Protein AF-A0A8S9SEU1-F1 (afdb_monomer_lite)

Organism: Brassica cretica (NCBI:txid69181)

Radius of gyration: 15.24 Å; chains: 1; bounding box: 29×21×53 Å

Secondary structure (DSSP, 8-state):
---------TTSPPPGGGGGG----TTS-HHHHHHHHHHHHHT-TT--HHHHHHHHHHHS-TTSHHHHHHHTT-

Structure (mmCIF, N/CA/C/O backbone):
data_AF-A0A8S9SEU1-F1
#
_entry.id   AF-A0A8S9SEU1-F1
#
loop_
_atom_site.group_PDB
_atom_site.id
_atom_site.type_symbol
_atom_site.label_atom_id
_atom_site.label_alt_id
_atom_site.label_comp_id
_atom_site.label_asym_id
_atom_site.label_entity_id
_atom_site.label_seq_id
_atom_site.pdbx_PDB_ins_code
_atom_site.Cartn_x
_atom_site.Cartn_y
_atom_site.Cartn_z
_atom_site.occupancy
_atom_site.B_iso_or_equiv
_atom_site.auth_seq_id
_atom_site.auth_comp_id
_atom_site.auth_asym_id
_atom_site.auth_atom_id
_atom_site.pdbx_PDB_model_num
ATOM 1 N N . MET A 1 1 ? -14.471 7.045 -39.997 1.00 43.50 1 MET A N 1
ATOM 2 C CA . MET A 1 1 ? -13.879 5.713 -39.759 1.00 43.50 1 MET A CA 1
ATOM 3 C C . MET A 1 1 ? -12.880 5.899 -38.632 1.00 43.50 1 MET A C 1
ATOM 5 O O . MET A 1 1 ? -11.889 6.572 -38.853 1.00 43.50 1 MET A O 1
ATOM 9 N N . PHE A 1 2 ? -13.212 5.470 -37.415 1.00 54.62 2 PHE A N 1
ATOM 10 C CA . PHE A 1 2 ? -12.386 5.678 -36.220 1.00 54.62 2 PHE A CA 1
ATOM 11 C C . PHE A 1 2 ? -12.433 4.393 -35.403 1.00 54.62 2 PHE A C 1
ATOM 13 O O . PHE A 1 2 ? -13.348 4.188 -34.615 1.00 54.62 2 PHE A O 1
ATOM 20 N N . VAL A 1 3 ? -11.492 3.495 -35.667 1.00 53.91 3 VAL A N 1
ATOM 21 C CA . VAL A 1 3 ? -11.138 2.421 -34.738 1.00 53.91 3 VAL A CA 1
ATOM 22 C C . VAL A 1 3 ? -9.630 2.262 -34.865 1.00 53.91 3 VAL A C 1
ATOM 24 O O . VAL A 1 3 ? -9.135 1.390 -35.575 1.00 53.91 3 VAL A O 1
ATOM 27 N N . GLU A 1 4 ? -8.898 3.195 -34.260 1.00 57.25 4 GLU A N 1
ATOM 28 C CA . GLU A 1 4 ? -7.477 2.986 -34.015 1.00 57.25 4 GLU A CA 1
ATOM 29 C C . GLU A 1 4 ? -7.323 1.896 -32.953 1.00 57.25 4 GLU A C 1
ATOM 31 O O . GLU A 1 4 ? -8.055 1.811 -31.964 1.00 57.25 4 GLU A O 1
ATOM 36 N N . GLN A 1 5 ? -6.408 0.993 -33.260 1.00 57.75 5 GLN A N 1
ATOM 37 C CA . GLN A 1 5 ? -6.145 -0.268 -32.601 1.00 57.75 5 GLN A CA 1
ATOM 38 C C . GLN A 1 5 ? -5.658 -0.062 -31.158 1.00 57.75 5 GLN A C 1
ATOM 40 O O . GLN A 1 5 ? -4.509 0.298 -30.935 1.00 57.75 5 GLN A O 1
ATOM 45 N N . PHE A 1 6 ? -6.481 -0.414 -30.167 1.00 60.66 6 PHE A N 1
ATOM 46 C CA . PHE A 1 6 ? -6.034 -0.646 -28.783 1.00 60.66 6 PHE A CA 1
ATOM 47 C C . PHE A 1 6 ? -5.892 -2.144 -28.483 1.00 60.66 6 PHE A C 1
ATOM 49 O O . PHE A 1 6 ? -6.324 -2.646 -27.449 1.00 60.66 6 PHE A O 1
ATOM 56 N N . THR A 1 7 ? -5.280 -2.897 -29.397 1.00 46.94 7 THR A N 1
ATOM 57 C CA . THR A 1 7 ? -4.948 -4.316 -29.177 1.00 46.94 7 THR A CA 1
ATOM 58 C C . THR A 1 7 ? -3.452 -4.547 -28.976 1.00 46.94 7 THR A C 1
ATOM 60 O O . THR A 1 7 ? -2.971 -5.646 -29.220 1.00 46.94 7 THR A O 1
ATOM 63 N N . SER A 1 8 ? -2.716 -3.538 -28.498 1.00 49.31 8 SER A N 1
ATOM 64 C CA . SER A 1 8 ? -1.302 -3.666 -28.115 1.00 49.31 8 SER A CA 1
ATOM 65 C C . SER A 1 8 ? -1.013 -3.033 -26.748 1.00 49.31 8 SER A C 1
ATOM 67 O O . SER A 1 8 ? -0.078 -2.257 -26.601 1.00 49.31 8 SER A O 1
ATOM 69 N N . SER A 1 9 ? -1.824 -3.331 -25.731 1.00 51.81 9 SER A N 1
ATOM 70 C CA . SER A 1 9 ? -1.510 -2.939 -24.343 1.00 51.81 9 SER A CA 1
ATOM 71 C C . SER A 1 9 ? -1.055 -4.111 -23.471 1.00 51.81 9 SER A C 1
ATOM 73 O O . SER A 1 9 ? -0.816 -3.925 -22.283 1.00 51.81 9 SER A O 1
ATOM 75 N N . LYS A 1 10 ? -0.984 -5.329 -24.027 1.00 51.22 10 LYS A N 1
ATOM 76 C CA . LYS A 1 10 ? -0.753 -6.544 -23.233 1.00 51.22 10 LYS A CA 1
ATOM 77 C C . LYS A 1 10 ? 0.696 -6.729 -22.779 1.00 51.22 10 LYS A C 1
ATOM 79 O O . LYS A 1 10 ? 0.890 -7.438 -21.804 1.00 51.22 10 LYS A O 1
ATOM 84 N N . ASP A 1 11 ? 1.653 -6.039 -23.399 1.00 56.31 11 ASP A N 1
ATOM 85 C CA . ASP A 1 11 ? 3.082 -6.215 -23.108 1.00 56.31 11 ASP A CA 1
ATOM 86 C C . ASP A 1 11 ? 3.826 -4.882 -22.932 1.00 56.31 11 ASP A C 1
ATOM 88 O O . ASP A 1 11 ? 5.028 -4.801 -23.180 1.00 56.31 11 ASP A O 1
ATOM 92 N N . LEU A 1 12 ? 3.134 -3.807 -22.527 1.00 65.38 12 LEU A N 1
ATOM 93 C CA . LEU A 1 12 ? 3.869 -2.647 -22.025 1.00 65.38 12 LEU A CA 1
ATOM 94 C C . LEU A 1 12 ? 4.472 -3.051 -20.679 1.00 65.38 12 LEU A C 1
ATOM 96 O O . LEU A 1 12 ? 3.746 -3.487 -19.782 1.00 65.38 12 LEU A O 1
ATOM 100 N N . GLU A 1 13 ? 5.790 -2.939 -20.559 1.00 71.56 13 GLU A N 1
ATOM 101 C CA . GLU A 1 13 ? 6.501 -3.224 -19.320 1.00 71.56 13 GLU A CA 1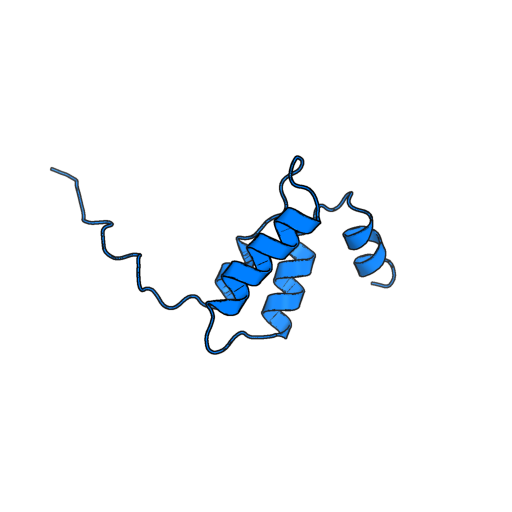
ATOM 102 C C . GLU A 1 13 ? 5.850 -2.447 -18.169 1.00 71.56 13 GLU A C 1
ATOM 104 O O . GLU A 1 13 ? 5.723 -1.219 -18.213 1.00 71.56 13 GLU A O 1
ATOM 109 N N . LYS A 1 14 ? 5.364 -3.171 -17.155 1.00 82.50 14 LYS A N 1
ATOM 110 C CA . LYS A 1 14 ? 4.752 -2.538 -15.988 1.00 82.50 14 LYS A CA 1
ATOM 111 C C . LYS A 1 14 ? 5.846 -1.817 -15.216 1.00 82.50 14 LYS A C 1
ATOM 113 O O . LYS A 1 14 ? 6.806 -2.436 -14.765 1.00 82.50 14 LYS A O 1
ATOM 118 N N . THR A 1 15 ? 5.689 -0.512 -15.047 1.00 90.56 15 THR A N 1
ATOM 119 C CA . THR A 1 15 ? 6.603 0.303 -14.249 1.00 90.56 15 THR A CA 1
ATOM 120 C C . THR A 1 15 ? 6.115 0.397 -12.808 1.00 90.56 15 THR A C 1
ATOM 122 O O . THR A 1 15 ? 4.935 0.207 -12.506 1.00 90.56 15 THR A O 1
ATOM 125 N N . SER A 1 16 ? 7.030 0.736 -11.898 1.00 92.88 16 SER A N 1
ATOM 126 C CA . SER A 1 16 ? 6.690 0.943 -10.481 1.00 92.88 16 SER A CA 1
ATOM 127 C C . SER A 1 16 ? 5.703 2.090 -10.267 1.00 92.88 16 SER A C 1
ATOM 129 O O . SER A 1 16 ? 4.919 2.036 -9.324 1.00 92.88 16 SER A O 1
ATOM 131 N N . ASP A 1 17 ? 5.694 3.089 -11.151 1.00 93.56 17 ASP A N 1
ATOM 132 C CA . ASP A 1 17 ? 4.766 4.220 -11.068 1.00 93.56 17 ASP A CA 1
ATOM 133 C C . ASP A 1 17 ? 3.316 3.798 -11.330 1.00 93.56 17 ASP A C 1
ATOM 135 O O . ASP A 1 17 ? 2.396 4.372 -10.751 1.00 93.56 17 ASP A O 1
ATOM 139 N N . GLY A 1 18 ? 3.099 2.733 -12.112 1.00 92.69 18 GLY A N 1
ATOM 140 C CA . GLY A 1 18 ? 1.769 2.159 -12.322 1.00 92.69 18 GLY A CA 1
ATOM 141 C C . GLY A 1 18 ? 1.109 1.651 -11.034 1.00 92.69 18 GLY A C 1
ATOM 142 O O . GLY A 1 18 ? -0.115 1.570 -10.965 1.00 92.69 18 GLY A O 1
ATOM 143 N N . LEU A 1 19 ? 1.887 1.379 -9.977 1.00 95.94 19 LEU A N 1
ATOM 144 C CA . LEU A 1 19 ? 1.345 0.968 -8.677 1.00 95.94 19 LEU A CA 1
ATOM 145 C C . LEU A 1 19 ? 0.499 2.063 -8.008 1.00 95.94 19 LEU A C 1
ATOM 147 O O . LEU A 1 19 ? -0.310 1.740 -7.141 1.00 95.94 19 LEU A O 1
ATOM 151 N N . TYR A 1 20 ? 0.655 3.337 -8.389 1.00 96.38 20 TYR A N 1
ATOM 152 C CA . TYR A 1 20 ? -0.157 4.436 -7.849 1.00 96.38 20 TYR A CA 1
ATOM 153 C C . TYR A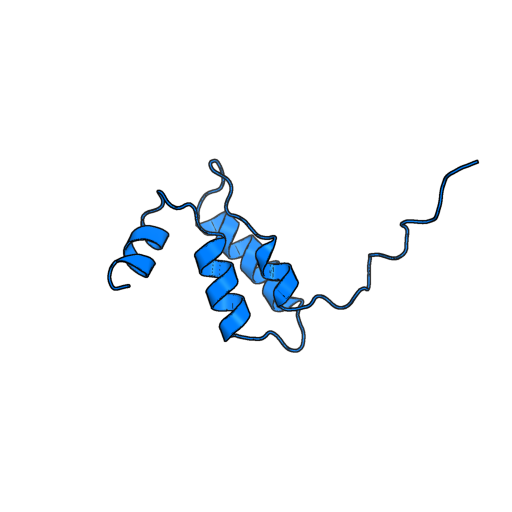 1 20 ? -1.630 4.377 -8.262 1.00 96.38 20 TYR A C 1
ATOM 155 O O . TYR A 1 20 ? -2.466 4.976 -7.587 1.00 96.38 20 TYR A O 1
ATOM 163 N N . GLU A 1 21 ? -1.947 3.644 -9.328 1.00 95.44 21 GLU A N 1
ATOM 164 C CA . GLU A 1 21 ? -3.321 3.450 -9.797 1.00 95.44 21 GLU A CA 1
ATOM 165 C C . GLU A 1 21 ? -4.084 2.407 -8.961 1.00 95.44 21 GLU A C 1
ATOM 167 O O . GLU A 1 21 ? -5.304 2.279 -9.069 1.00 95.44 21 GLU A O 1
ATOM 172 N N . ILE A 1 22 ? -3.386 1.658 -8.099 1.00 96.25 22 ILE A N 1
ATOM 173 C CA . ILE A 1 22 ? -3.989 0.630 -7.250 1.00 96.25 22 ILE A CA 1
ATOM 174 C C . ILE A 1 22 ? -4.492 1.286 -5.967 1.00 96.25 22 ILE A C 1
ATOM 176 O O . ILE A 1 22 ? -3.718 1.628 -5.073 1.00 96.25 22 ILE A O 1
ATOM 180 N N . LEU A 1 23 ? -5.810 1.431 -5.864 1.00 97.25 23 LEU A N 1
ATOM 181 C CA . LEU A 1 23 ? -6.486 2.017 -4.711 1.00 97.25 23 LEU A CA 1
ATOM 182 C C . LEU A 1 23 ? -7.382 0.976 -4.039 1.00 97.25 23 LEU A C 1
ATOM 184 O O . LEU A 1 23 ? -8.084 0.226 -4.712 1.00 97.25 23 LEU A O 1
ATOM 188 N N . GLN A 1 24 ? -7.405 0.971 -2.709 1.00 97.94 24 GLN A N 1
ATOM 189 C CA . GLN A 1 24 ? -8.342 0.175 -1.933 1.00 97.94 24 GLN A CA 1
ATOM 190 C C . GLN A 1 24 ? -9.751 0.750 -2.093 1.00 97.94 24 GLN A C 1
ATOM 192 O O . GLN A 1 24 ? -10.020 1.906 -1.753 1.00 97.94 24 GLN A O 1
ATOM 197 N N . HIS A 1 25 ? -10.691 -0.073 -2.551 1.00 95.38 25 HIS A N 1
ATOM 198 C CA . HIS A 1 25 ? -12.090 0.342 -2.643 1.00 95.38 25 HIS A CA 1
ATOM 199 C C . HIS A 1 25 ? -12.797 0.289 -1.280 1.00 95.38 25 HIS A C 1
ATOM 201 O O . HIS A 1 25 ? -12.498 -0.552 -0.437 1.00 95.38 25 HIS A O 1
ATOM 207 N N . ARG A 1 26 ? -13.811 1.143 -1.064 1.00 93.56 26 ARG A N 1
ATOM 208 C CA . ARG A 1 26 ? -14.572 1.198 0.209 1.00 93.56 26 ARG A CA 1
ATOM 209 C C . ARG A 1 26 ? -15.196 -0.138 0.628 1.00 93.56 26 ARG A C 1
ATOM 21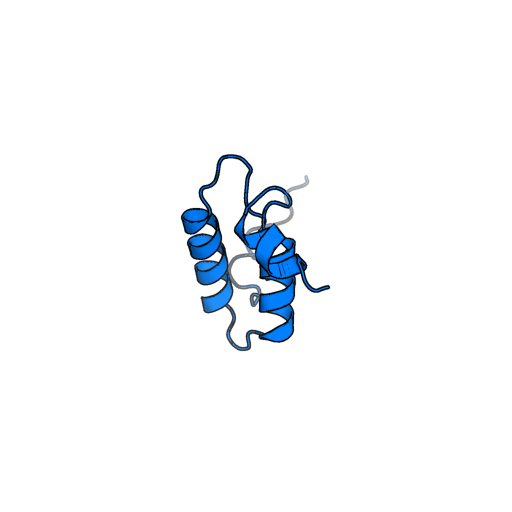1 O O . ARG A 1 26 ? -15.343 -0.393 1.816 1.00 93.56 26 ARG A O 1
ATOM 218 N N . THR A 1 27 ? -15.596 -0.959 -0.336 1.00 95.25 27 THR A N 1
ATOM 219 C CA . THR A 1 27 ? -16.191 -2.286 -0.115 1.00 95.25 27 THR A CA 1
ATOM 220 C C . THR A 1 27 ? -15.158 -3.412 -0.160 1.00 95.25 27 THR A C 1
ATOM 222 O O . THR A 1 27 ? -15.503 -4.568 0.078 1.00 95.25 27 THR A O 1
ATOM 225 N N . GLU A 1 28 ? -13.899 -3.100 -0.472 1.00 95.56 28 GLU A N 1
ATOM 226 C CA . GLU A 1 28 ? -12.827 -4.076 -0.573 1.00 95.56 28 GLU A CA 1
ATOM 227 C C . GLU A 1 28 ? -12.182 -4.301 0.803 1.00 95.56 28 GLU A C 1
ATOM 229 O O . GLU A 1 28 ? -11.666 -3.362 1.425 1.00 95.56 28 GLU A O 1
ATOM 234 N N . PRO A 1 29 ? -12.161 -5.551 1.298 1.00 96.12 29 PRO A N 1
ATOM 235 C CA . PRO A 1 29 ? -11.449 -5.856 2.527 1.00 96.12 29 PRO A CA 1
ATOM 236 C C . PRO A 1 29 ? -9.949 -5.617 2.329 1.00 96.12 29 PRO A C 1
ATOM 238 O O . PRO A 1 29 ? -9.405 -5.904 1.266 1.00 96.12 29 PRO A O 1
ATOM 241 N N . LEU A 1 30 ? -9.244 -5.195 3.383 1.00 96.38 30 LEU A N 1
ATOM 242 C CA . LEU A 1 30 ? -7.802 -4.906 3.334 1.00 96.38 30 LEU A CA 1
ATOM 243 C C . LEU A 1 30 ? -6.974 -6.045 2.709 1.00 96.38 30 LEU A C 1
ATOM 245 O O . LEU A 1 30 ? -6.040 -5.808 1.948 1.00 96.38 30 LEU A O 1
ATOM 249 N N . ARG A 1 31 ? -7.341 -7.300 2.997 1.00 97.12 31 ARG A N 1
ATOM 250 C CA . ARG A 1 31 ? -6.689 -8.479 2.411 1.00 97.12 31 ARG A CA 1
ATOM 251 C C . ARG A 1 31 ? -6.836 -8.540 0.885 1.00 97.12 31 ARG A C 1
ATOM 253 O O . ARG A 1 31 ? -5.911 -9.005 0.227 1.00 97.12 31 ARG A O 1
ATOM 260 N N . GLY A 1 32 ? -7.977 -8.110 0.345 1.00 97.81 32 GLY A N 1
ATOM 261 C CA . GLY A 1 32 ? -8.218 -8.014 -1.097 1.00 97.81 32 GLY A CA 1
ATOM 262 C C . GLY A 1 32 ? -7.267 -7.012 -1.743 1.00 97.81 32 GLY A C 1
ATOM 263 O O . GLY A 1 32 ? -6.509 -7.388 -2.634 1.00 97.81 32 GLY A O 1
ATOM 264 N N . TYR A 1 33 ? -7.188 -5.812 -1.166 1.00 97.81 33 TYR A N 1
ATOM 265 C CA . TYR A 1 33 ? -6.278 -4.769 -1.632 1.00 97.81 33 TYR A CA 1
ATOM 266 C C . TYR A 1 33 ? -4.814 -5.225 -1.619 1.00 97.81 33 TYR A C 1
ATOM 268 O O . TYR A 1 33 ? -4.111 -5.100 -2.618 1.00 97.81 33 TYR A O 1
ATOM 276 N N . ILE A 1 34 ? -4.355 -5.832 -0.516 1.00 97.00 34 ILE A N 1
ATOM 277 C CA . ILE A 1 34 ? -2.986 -6.363 -0.409 1.00 97.00 34 ILE A CA 1
ATOM 278 C C . ILE A 1 34 ? -2.718 -7.423 -1.486 1.00 97.00 34 ILE A C 1
ATOM 280 O O . ILE A 1 34 ? -1.630 -7.452 -2.061 1.00 97.00 34 ILE A O 1
ATOM 284 N N . ALA A 1 35 ? -3.684 -8.303 -1.761 1.00 97.81 35 ALA A N 1
ATOM 285 C CA . ALA A 1 35 ? -3.536 -9.330 -2.787 1.00 97.81 35 ALA A CA 1
ATOM 286 C C . ALA A 1 35 ? -3.413 -8.715 -4.190 1.00 97.81 35 ALA A C 1
ATOM 288 O O . ALA A 1 35 ? -2.494 -9.082 -4.921 1.00 97.81 35 ALA A O 1
ATOM 289 N N . HIS A 1 36 ? -4.271 -7.749 -4.531 1.00 96.25 36 HIS A N 1
ATOM 290 C CA . HIS A 1 36 ? -4.235 -7.043 -5.813 1.00 96.25 36 HIS A CA 1
ATOM 291 C C . HIS A 1 36 ? -2.927 -6.258 -5.986 1.00 96.25 36 HIS A C 1
ATOM 293 O O . HIS A 1 36 ? -2.226 -6.432 -6.982 1.00 96.25 36 HIS A O 1
ATOM 299 N N . PHE A 1 37 ? -2.536 -5.482 -4.973 1.00 97.06 37 PHE A N 1
ATOM 300 C CA . PHE A 1 37 ? -1.286 -4.727 -4.987 1.00 97.06 37 PHE A CA 1
ATOM 301 C C . PHE A 1 37 ? -0.073 -5.644 -5.181 1.00 97.06 37 PHE A C 1
ATOM 303 O O . PHE A 1 37 ? 0.798 -5.370 -6.003 1.00 97.06 37 PHE A O 1
ATOM 310 N N . ASN A 1 38 ? -0.015 -6.768 -4.461 1.00 95.81 38 ASN A N 1
ATOM 311 C CA . ASN A 1 38 ? 1.090 -7.717 -4.584 1.00 95.81 38 ASN A CA 1
ATOM 312 C C . ASN A 1 38 ? 1.127 -8.422 -5.944 1.00 95.81 38 ASN A C 1
ATOM 314 O O . ASN A 1 38 ? 2.220 -8.673 -6.452 1.00 95.81 38 ASN A O 1
ATOM 318 N N . GLN A 1 39 ? -0.036 -8.729 -6.524 1.00 94.94 39 GLN A N 1
ATOM 319 C CA . GLN A 1 39 ? -0.139 -9.319 -7.858 1.00 94.94 39 GLN A CA 1
ATOM 320 C C . GLN A 1 39 ? 0.423 -8.382 -8.934 1.00 94.94 39 GLN A C 1
ATOM 322 O O . GLN A 1 39 ? 1.155 -8.822 -9.816 1.00 94.94 39 GLN A O 1
ATOM 327 N N . GLU A 1 40 ? 0.128 -7.089 -8.843 1.00 93.19 40 GLU A N 1
ATOM 328 C CA . GLU A 1 40 ? 0.687 -6.092 -9.754 1.00 93.19 40 GLU A CA 1
ATOM 329 C C . GLU A 1 40 ? 2.181 -5.865 -9.491 1.00 93.19 40 GLU A C 1
ATOM 331 O O . GLU A 1 40 ? 2.987 -5.871 -10.418 1.00 93.19 40 GLU A O 1
ATOM 336 N N . LYS A 1 41 ? 2.584 -5.784 -8.218 1.00 93.69 41 LYS A N 1
ATOM 337 C CA . LYS A 1 41 ? 3.983 -5.599 -7.809 1.00 93.69 41 LYS A CA 1
ATOM 338 C C . LYS A 1 41 ? 4.904 -6.729 -8.276 1.00 93.69 41 LYS A C 1
ATOM 340 O O . LYS A 1 41 ? 6.045 -6.461 -8.633 1.00 93.69 41 LYS A O 1
ATOM 345 N N . VAL A 1 42 ? 4.461 -7.991 -8.233 1.00 92.88 42 VAL A N 1
ATOM 346 C CA . VAL A 1 42 ? 5.295 -9.142 -8.642 1.00 92.88 42 VAL A CA 1
ATOM 347 C C . VAL A 1 42 ? 5.486 -9.222 -10.159 1.00 92.88 42 VAL A C 1
ATOM 349 O O . VAL A 1 42 ? 6.429 -9.855 -10.619 1.00 92.88 42 VAL A O 1
ATOM 352 N N . ALA A 1 43 ? 4.628 -8.554 -10.933 1.00 91.00 43 ALA A N 1
ATOM 353 C CA . ALA A 1 43 ? 4.757 -8.466 -12.383 1.00 91.00 43 ALA A CA 1
ATOM 354 C C . ALA A 1 43 ? 5.797 -7.420 -12.842 1.00 91.00 43 ALA A C 1
ATOM 356 O O . ALA A 1 43 ? 6.056 -7.317 -14.038 1.00 91.00 43 ALA A O 1
ATOM 357 N N . ILE A 1 44 ? 6.389 -6.651 -11.919 1.00 91.75 44 ILE A N 1
ATOM 358 C CA . ILE A 1 44 ? 7.380 -5.604 -12.205 1.00 91.75 44 ILE A CA 1
ATOM 359 C C . ILE A 1 44 ? 8.785 -6.166 -11.958 1.00 91.75 44 ILE A C 1
ATOM 361 O O . ILE A 1 44 ? 9.144 -6.455 -10.815 1.00 91.75 44 ILE A O 1
ATOM 365 N N . LEU A 1 45 ? 9.582 -6.296 -13.025 1.00 86.69 45 LEU A N 1
ATOM 366 C CA . LEU A 1 45 ? 10.916 -6.914 -12.997 1.00 86.69 45 LEU A CA 1
ATOM 367 C C . LEU A 1 45 ? 11.894 -6.161 -12.072 1.00 86.69 45 LEU A C 1
ATOM 369 O O . LEU A 1 45 ? 12.521 -6.769 -11.207 1.00 86.69 45 LEU A O 1
ATOM 373 N N . GLU A 1 46 ? 11.975 -4.834 -12.210 1.00 88.94 46 GLU A N 1
ATOM 374 C CA . GLU A 1 46 ? 12.832 -3.951 -11.404 1.00 88.94 46 GLU A CA 1
ATOM 375 C C . GLU A 1 46 ? 11.988 -3.052 -10.489 1.00 88.94 46 GLU A C 1
ATOM 377 O O . GLU A 1 46 ? 11.997 -1.822 -10.574 1.00 88.94 46 GLU A O 1
ATOM 382 N N . CYS A 1 47 ? 11.186 -3.674 -9.621 1.00 91.56 47 CYS A N 1
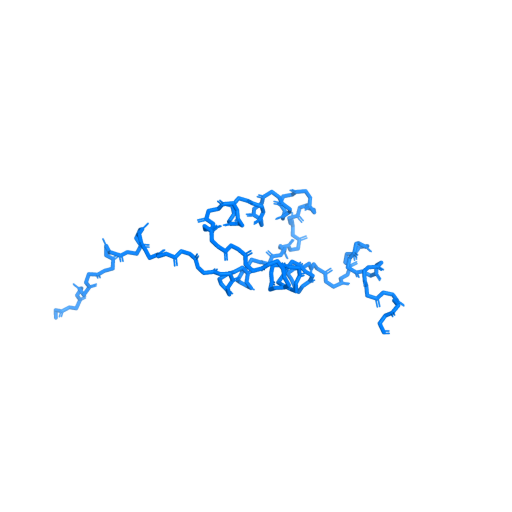ATOM 383 C CA . CYS A 1 47 ? 10.285 -2.939 -8.735 1.00 91.56 47 CYS A CA 1
ATOM 384 C C . CYS A 1 47 ? 11.057 -2.003 -7.783 1.00 91.56 47 CYS A C 1
ATOM 386 O O . CYS A 1 47 ? 11.773 -2.448 -6.882 1.00 91.56 47 CYS A O 1
ATOM 388 N N . ASN A 1 48 ? 10.867 -0.693 -7.946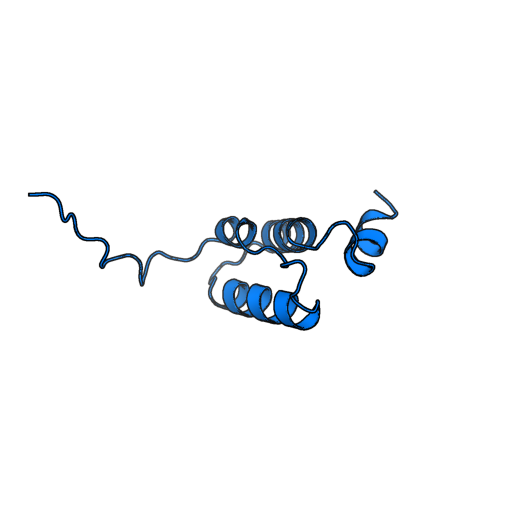 1.00 95.06 48 ASN A N 1
ATOM 389 C CA . ASN A 1 48 ? 11.397 0.331 -7.059 1.00 95.06 48 ASN A CA 1
ATOM 390 C C . ASN A 1 48 ? 10.661 0.261 -5.715 1.00 95.06 48 ASN A C 1
ATOM 392 O O . ASN A 1 48 ? 9.503 0.661 -5.590 1.00 95.06 48 ASN A O 1
ATOM 396 N N . ILE A 1 49 ? 11.347 -0.263 -4.700 1.00 94.62 49 ILE A N 1
ATOM 397 C CA . ILE A 1 49 ? 10.763 -0.502 -3.377 1.00 94.62 49 ILE A CA 1
ATOM 398 C C . ILE A 1 49 ? 10.273 0.793 -2.702 1.00 94.62 49 ILE A C 1
ATOM 400 O O . ILE A 1 49 ? 9.140 0.786 -2.215 1.00 94.62 49 ILE A O 1
ATOM 404 N N . PRO A 1 50 ? 11.034 1.910 -2.683 1.00 96.38 50 PRO A N 1
ATOM 405 C CA . PRO A 1 50 ? 10.515 3.192 -2.200 1.00 96.38 50 PRO A CA 1
ATOM 406 C C . PRO A 1 50 ? 9.202 3.626 -2.869 1.00 96.38 50 PRO A C 1
ATOM 408 O O . PRO A 1 50 ? 8.254 3.989 -2.168 1.00 96.38 50 PRO A O 1
ATOM 411 N N . THR A 1 51 ? 9.117 3.535 -4.200 1.00 95.88 51 THR A N 1
ATOM 412 C CA . THR A 1 51 ? 7.898 3.848 -4.959 1.00 95.88 51 THR A CA 1
ATOM 413 C C . THR A 1 51 ? 6.759 2.912 -4.573 1.00 95.88 51 THR A C 1
ATOM 415 O O . THR A 1 51 ? 5.671 3.382 -4.255 1.00 95.88 51 THR A O 1
ATOM 418 N N . ALA A 1 52 ? 7.006 1.601 -4.503 1.00 96.31 52 ALA A N 1
ATOM 419 C CA . ALA A 1 52 ? 5.990 0.619 -4.134 1.00 96.31 52 ALA A CA 1
ATOM 420 C C . ALA A 1 52 ? 5.440 0.848 -2.716 1.00 96.31 52 ALA A C 1
ATOM 422 O O . ALA A 1 52 ? 4.235 0.768 -2.505 1.00 96.31 52 ALA A O 1
ATOM 423 N N . ILE A 1 53 ? 6.290 1.187 -1.741 1.00 95.25 53 ILE A N 1
ATOM 424 C CA . ILE A 1 53 ? 5.845 1.519 -0.378 1.00 95.25 53 ILE A CA 1
ATOM 425 C C . ILE A 1 53 ? 5.005 2.802 -0.381 1.00 95.25 53 ILE A C 1
ATOM 427 O O . ILE A 1 53 ? 3.967 2.860 0.280 1.00 95.25 53 ILE A O 1
ATOM 431 N N . SER A 1 54 ? 5.444 3.828 -1.114 1.00 95.31 54 SER A N 1
ATOM 432 C CA . SER A 1 54 ? 4.727 5.102 -1.230 1.00 95.31 54 SER A CA 1
ATOM 433 C C . SER A 1 54 ? 3.350 4.919 -1.879 1.00 95.31 54 SER A C 1
ATOM 435 O O . SER A 1 54 ? 2.343 5.368 -1.329 1.00 95.31 54 SER A O 1
ATOM 437 N N . ALA A 1 55 ? 3.290 4.185 -2.991 1.00 97.06 55 ALA A N 1
ATOM 438 C CA . ALA A 1 55 ? 2.056 3.822 -3.675 1.00 97.06 55 ALA A CA 1
ATOM 439 C C . ALA A 1 55 ? 1.133 2.987 -2.779 1.00 97.06 55 ALA A C 1
ATOM 441 O O . ALA A 1 55 ? -0.034 3.335 -2.626 1.00 97.06 55 ALA A O 1
ATOM 442 N N . PHE A 1 56 ? 1.664 1.966 -2.095 1.00 96.75 56 PHE A N 1
ATOM 443 C CA . PHE A 1 56 ? 0.887 1.130 -1.179 1.00 96.75 56 PHE A CA 1
ATOM 444 C C . PHE A 1 56 ? 0.221 1.953 -0.075 1.00 96.75 56 PHE A C 1
ATOM 446 O O . PHE A 1 56 ? -0.969 1.786 0.186 1.00 96.75 56 PHE A O 1
ATOM 453 N N . LYS A 1 57 ? 0.973 2.856 0.569 1.00 95.38 57 LYS A N 1
ATOM 454 C CA . LYS A 1 57 ? 0.436 3.739 1.613 1.00 95.38 57 LYS A CA 1
ATOM 455 C C . LYS A 1 57 ? -0.634 4.678 1.063 1.00 95.38 57 LYS A C 1
ATOM 457 O O . LYS A 1 57 ? -1.662 4.855 1.707 1.00 95.38 57 LYS A O 1
ATOM 462 N N . ARG A 1 58 ? -0.398 5.259 -0.118 1.00 95.44 58 ARG A N 1
ATOM 463 C CA . ARG A 1 58 ? -1.331 6.178 -0.783 1.00 95.44 58 ARG A CA 1
ATOM 464 C C . ARG A 1 58 ? -2.624 5.494 -1.231 1.00 95.44 58 ARG A C 1
ATOM 466 O O . ARG A 1 58 ? -3.665 6.141 -1.225 1.00 95.44 58 ARG A O 1
ATOM 473 N N . GLY A 1 59 ? -2.556 4.224 -1.621 1.00 96.69 59 GLY A N 1
ATOM 474 C CA . GLY A 1 59 ? -3.716 3.462 -2.073 1.00 96.69 59 GLY A CA 1
ATOM 475 C C . GLY A 1 59 ? -4.632 2.978 -0.949 1.00 96.69 59 GLY A C 1
ATOM 476 O O . GLY A 1 59 ? -5.779 2.639 -1.221 1.00 96.69 59 GLY A O 1
ATOM 477 N N . LEU A 1 60 ? -4.182 2.962 0.311 1.00 97.69 60 LEU A N 1
ATOM 478 C CA . LEU A 1 60 ? -5.025 2.568 1.444 1.00 97.69 60 LEU A CA 1
ATOM 479 C C . LEU A 1 60 ? -6.166 3.565 1.683 1.00 97.69 60 LEU A C 1
ATOM 481 O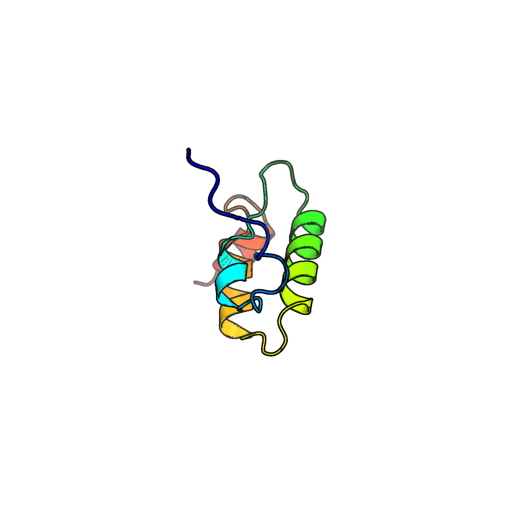 O . LEU A 1 60 ? -6.025 4.772 1.485 1.00 97.69 60 LEU A O 1
ATOM 485 N N . LEU A 1 61 ? -7.290 3.062 2.199 1.00 96.38 61 LEU A N 1
ATOM 486 C CA . LEU A 1 61 ? -8.384 3.926 2.636 1.00 96.38 61 LEU A CA 1
ATOM 487 C C . LEU A 1 61 ? -7.933 4.816 3.809 1.00 96.38 61 LEU A C 1
ATOM 489 O O . LEU A 1 61 ? -7.490 4.270 4.823 1.00 96.38 61 LEU A O 1
ATOM 493 N N . PRO A 1 62 ? -8.135 6.148 3.744 1.00 91.88 62 PRO A N 1
ATOM 494 C CA . PRO A 1 62 ? -7.736 7.062 4.819 1.00 91.88 62 PRO A CA 1
ATOM 495 C C . PRO A 1 62 ? -8.383 6.750 6.176 1.00 91.88 62 PRO A C 1
ATOM 497 O O . PRO A 1 62 ? -7.791 6.960 7.232 1.00 91.88 62 PRO A O 1
ATOM 500 N N . ASP A 1 63 ? -9.605 6.217 6.149 1.00 91.25 63 ASP A N 1
ATOM 501 C CA . ASP A 1 63 ? -10.350 5.854 7.354 1.00 91.25 63 ASP A CA 1
ATOM 502 C C . ASP A 1 63 ? -9.947 4.483 7.924 1.00 91.25 63 ASP A C 1
ATOM 504 O O . ASP A 1 63 ? -10.347 4.147 9.042 1.00 91.25 63 ASP A O 1
ATOM 508 N N . GLY A 1 64 ? -9.167 3.690 7.181 1.00 91.06 64 GLY A N 1
ATOM 509 C CA . GLY A 1 64 ? -8.754 2.348 7.577 1.00 91.06 64 GLY A CA 1
ATOM 510 C C . GLY A 1 64 ? -7.726 2.357 8.707 1.00 91.06 64 GLY A C 1
ATOM 511 O O . GLY A 1 64 ? -6.803 3.172 8.719 1.00 91.06 64 GLY A O 1
ATOM 512 N N . ASP A 1 65 ? -7.849 1.407 9.635 1.00 92.94 65 ASP A N 1
ATOM 513 C CA . ASP A 1 65 ? -6.983 1.325 10.820 1.00 92.94 65 ASP A CA 1
ATOM 514 C C . ASP A 1 65 ? -5.498 1.230 10.454 1.00 92.94 65 ASP A C 1
ATOM 516 O O . ASP A 1 65 ? -4.665 1.907 11.051 1.00 92.94 65 ASP A O 1
ATOM 520 N N . LEU A 1 66 ? -5.162 0.460 9.411 1.00 93.25 66 LEU A N 1
ATOM 521 C CA . LEU A 1 66 ? -3.780 0.341 8.946 1.00 93.25 66 LEU A CA 1
ATOM 522 C C . LEU A 1 66 ? -3.221 1.676 8.438 1.00 93.25 66 LEU A C 1
ATOM 524 O O . LEU A 1 66 ? -2.079 2.000 8.745 1.00 93.25 66 LEU A O 1
ATOM 528 N N . TYR A 1 67 ? -3.998 2.452 7.674 1.00 93.69 67 TYR A N 1
ATOM 529 C CA . TYR A 1 67 ? -3.544 3.761 7.197 1.00 93.69 67 TYR A CA 1
ATOM 530 C C . TYR A 1 67 ? -3.241 4.678 8.384 1.00 93.69 67 TYR A C 1
ATOM 532 O O . TYR A 1 67 ? -2.144 5.222 8.472 1.00 93.69 67 TYR A O 1
ATOM 540 N N . LYS A 1 68 ? -4.171 4.757 9.344 1.00 93.56 68 LYS A N 1
ATOM 541 C CA . LYS A 1 68 ? -4.016 5.566 10.559 1.00 93.56 68 LYS A CA 1
ATOM 542 C C . LYS A 1 68 ? -2.775 5.178 11.358 1.00 93.56 68 LYS A C 1
ATOM 544 O O . LYS A 1 68 ? -2.033 6.062 11.772 1.00 93.56 68 LYS A O 1
ATOM 549 N N . GLU A 1 69 ? -2.521 3.883 11.543 1.00 93.56 69 GLU A N 1
ATOM 550 C CA . GLU A 1 69 ? -1.316 3.404 12.232 1.00 93.56 69 GLU A CA 1
ATOM 551 C C . GLU A 1 69 ? -0.033 3.773 11.475 1.00 93.56 69 GLU A C 1
ATOM 553 O O . GLU A 1 69 ? 0.944 4.214 12.081 1.00 93.56 69 GLU A O 1
ATOM 558 N N . LEU A 1 70 ? -0.034 3.660 10.143 1.00 90.56 70 LEU A N 1
ATOM 559 C CA . LEU A 1 70 ? 1.132 3.972 9.313 1.00 90.56 70 LEU A CA 1
ATOM 560 C C . LEU A 1 70 ? 1.446 5.473 9.228 1.00 90.56 70 LEU A C 1
ATOM 562 O O . LEU A 1 70 ? 2.604 5.821 8.984 1.00 90.56 70 LEU A O 1
ATOM 566 N N . THR A 1 71 ? 0.454 6.347 9.416 1.00 89.56 71 THR A N 1
ATOM 567 C CA . THR A 1 71 ? 0.614 7.812 9.364 1.00 89.56 71 THR A CA 1
ATOM 568 C C . THR A 1 71 ? 0.641 8.474 10.740 1.00 89.56 71 THR A C 1
ATOM 570 O O . THR A 1 71 ? 0.778 9.688 10.832 1.00 89.56 71 THR A O 1
ATOM 573 N N . LYS A 1 72 ? 0.511 7.704 11.825 1.00 89.94 72 LYS A N 1
ATOM 574 C CA . LYS A 1 72 ? 0.408 8.211 13.204 1.00 89.94 72 LYS A CA 1
ATOM 575 C C . LYS A 1 72 ? 1.608 9.042 13.669 1.00 89.94 72 LYS A C 1
ATOM 577 O O . LYS A 1 72 ? 1.460 9.883 14.549 1.00 89.94 72 LYS A O 1
ATOM 582 N N . TYR A 1 73 ? 2.786 8.760 13.121 1.00 81.88 73 TYR A N 1
ATOM 583 C CA . TYR A 1 73 ? 4.064 9.342 13.542 1.00 81.88 73 TYR A CA 1
ATOM 584 C C . TYR A 1 73 ? 4.706 10.228 12.462 1.00 81.88 73 TYR A C 1
ATOM 586 O O . TYR A 1 73 ? 5.911 10.469 12.524 1.00 81.88 73 TYR A O 1
ATOM 594 N N . GLN A 1 74 ? 3.933 10.640 11.450 1.00 68.50 74 GLN A N 1
ATOM 595 C CA . GLN A 1 74 ? 4.375 11.608 10.439 1.00 68.50 74 GLN A CA 1
ATOM 596 C C . GLN A 1 74 ? 4.195 13.051 10.902 1.00 68.50 74 GLN A C 1
ATOM 598 O O . GLN A 1 74 ? 3.295 13.305 11.732 1.00 68.50 74 GLN A O 1
#

pLDDT: mean 86.91, std 15.44, range [43.5, 97.94]

Sequence (74 aa):
MFVEQFTSSKDLEKTSDGLYEILQHRTEPLRGYIAHFNQEKVAILECNIPTAISAFKRGLLPDGDLYKELTKYQ

Foldseek 3Di:
DDDDDPPPPPDDQQALLVLLVQAADPPHDPVRSVVVSVVSQVSHPPHDPVSSVVSSLNRYDCPDPVNCVVPVVD